Protein AF-A0A2N1V8F3-F1 (afdb_monomer_lite)

Foldseek 3Di:
DQVQLVVQLVVFAPPAADDQQHDPNQLLQVQLPHGGNDARFVSSSQSSLVVSCVVVVHDPVPSQFDRDSQLLNRVVVLVVVVQFDDDDDDFQKKWWWDAPPDSHIGIWGFHADDPQQWTKTWTAQDDDPPHTGTHIDIDRQCDAPVRIHGPGMGDDDDPPPD

Radius of gyration: 14.83 Å; chains: 1; bounding box: 38×39×41 Å

pLDDT: mean 92.58, std 10.82, range [34.31, 98.75]

Structure (mmCIF, N/CA/C/O backbone):
data_AF-A0A2N1V8F3-F1
#
_entry.id   AF-A0A2N1V8F3-F1
#
loop_
_atom_site.group_PDB
_atom_site.id
_atom_site.type_symbol
_atom_site.label_atom_id
_atom_site.label_alt_id
_atom_site.label_comp_id
_atom_site.label_asym_id
_atom_site.label_entity_id
_atom_site.label_seq_id
_atom_site.pdbx_PDB_ins_code
_atom_site.Cartn_x
_atom_site.Cartn_y
_atom_site.Cartn_z
_atom_site.occupancy
_atom_site.B_iso_or_equiv
_atom_site.auth_seq_id
_atom_site.auth_comp_id
_atom_site.auth_asym_id
_atom_site.auth_atom_id
_atom_site.pdbx_PDB_model_num
ATOM 1 N N . MET A 1 1 ? -3.716 -11.614 10.095 1.00 93.62 1 MET A N 1
ATOM 2 C CA . MET A 1 1 ? -3.649 -10.943 8.767 1.00 93.62 1 MET A CA 1
ATOM 3 C C . MET A 1 1 ? -2.839 -9.639 8.770 1.00 93.62 1 MET A C 1
ATOM 5 O O . MET A 1 1 ? -1.895 -9.515 7.991 1.00 93.62 1 MET A O 1
ATOM 9 N N . LEU A 1 2 ? -3.192 -8.643 9.595 1.00 95.69 2 LEU A N 1
ATOM 10 C CA . LEU A 1 2 ? -2.568 -7.309 9.539 1.00 95.69 2 LEU A CA 1
ATOM 11 C C . LEU A 1 2 ? -1.071 -7.345 9.868 1.00 95.69 2 LEU A C 1
ATOM 13 O O . LEU A 1 2 ? -0.272 -6.926 9.038 1.00 95.69 2 LEU A O 1
ATOM 17 N N . ILE A 1 3 ? -0.681 -7.904 11.011 1.00 96.50 3 ILE A N 1
ATOM 18 C CA . ILE A 1 3 ? 0.729 -7.973 11.430 1.00 96.50 3 ILE A CA 1
ATOM 19 C C . ILE A 1 3 ? 1.591 -8.659 10.361 1.00 96.50 3 ILE A C 1
ATOM 21 O O . ILE A 1 3 ? 2.601 -8.117 9.917 1.00 96.50 3 ILE A O 1
ATOM 25 N N . GLU A 1 4 ? 1.149 -9.820 9.878 1.00 98.12 4 GLU A N 1
ATOM 26 C CA . GLU A 1 4 ? 1.906 -10.590 8.892 1.00 98.12 4 GLU A CA 1
ATOM 27 C C . GLU A 1 4 ? 2.020 -9.871 7.537 1.00 98.12 4 GLU A C 1
ATOM 29 O O . GLU A 1 4 ? 3.095 -9.850 6.944 1.00 98.12 4 GLU A O 1
ATOM 34 N N . SER A 1 5 ? 0.960 -9.210 7.061 1.00 98.31 5 SER A N 1
ATOM 35 C CA . SER A 1 5 ? 1.032 -8.424 5.816 1.00 98.31 5 SER A CA 1
ATOM 36 C C . SER A 1 5 ? 1.925 -7.191 5.945 1.00 98.31 5 SER A C 1
ATOM 38 O O . SER A 1 5 ? 2.530 -6.776 4.957 1.00 98.31 5 SER A O 1
ATOM 40 N N . GLU A 1 6 ? 2.056 -6.615 7.145 1.00 98.38 6 GLU A N 1
ATOM 41 C CA . GLU A 1 6 ? 3.033 -5.554 7.398 1.00 98.38 6 GLU A CA 1
ATOM 42 C C . GLU A 1 6 ? 4.450 -6.108 7.351 1.00 98.38 6 GLU A C 1
ATOM 44 O O . GLU A 1 6 ? 5.292 -5.547 6.661 1.00 98.38 6 GLU A O 1
ATOM 49 N N . ARG A 1 7 ? 4.700 -7.240 8.020 1.00 98.50 7 ARG A N 1
ATOM 50 C CA . ARG A 1 7 ? 5.998 -7.925 8.006 1.00 98.50 7 ARG A CA 1
ATOM 51 C C . ARG A 1 7 ? 6.438 -8.246 6.578 1.00 98.50 7 ARG A C 1
ATOM 53 O O . ARG A 1 7 ? 7.583 -7.993 6.211 1.00 98.50 7 ARG A O 1
ATOM 60 N N . VAL A 1 8 ? 5.516 -8.749 5.755 1.00 98.50 8 VAL A N 1
ATOM 61 C CA . VAL A 1 8 ? 5.758 -8.971 4.326 1.00 98.50 8 VAL A CA 1
ATOM 62 C C . VAL A 1 8 ? 6.081 -7.656 3.617 1.00 98.50 8 VAL A C 1
ATOM 64 O O . VAL A 1 8 ? 7.084 -7.598 2.914 1.00 98.50 8 VAL A O 1
ATOM 67 N N . ALA A 1 9 ? 5.293 -6.594 3.798 1.00 98.50 9 ALA A N 1
ATOM 68 C CA . ALA A 1 9 ? 5.558 -5.310 3.146 1.00 98.50 9 ALA A CA 1
ATOM 69 C C . ALA A 1 9 ? 6.915 -4.704 3.556 1.00 98.50 9 ALA A C 1
ATOM 71 O O . ALA A 1 9 ? 7.651 -4.217 2.703 1.00 98.50 9 ALA A O 1
ATOM 72 N N . LEU A 1 10 ? 7.283 -4.784 4.838 1.00 98.69 10 LEU A N 1
ATOM 73 C CA . LEU A 1 10 ? 8.570 -4.311 5.355 1.00 98.69 10 LEU A CA 1
ATOM 74 C C . LEU A 1 10 ? 9.752 -5.093 4.772 1.00 98.69 10 LEU A C 1
ATOM 76 O O . LEU A 1 10 ? 10.786 -4.496 4.490 1.00 98.69 10 LEU A O 1
ATOM 80 N N . SER A 1 11 ? 9.594 -6.395 4.507 1.00 98.50 11 SER A N 1
ATOM 81 C CA . SER A 1 11 ? 10.637 -7.196 3.842 1.00 98.50 11 SER A CA 1
ATOM 82 C C . SER A 1 11 ? 10.943 -6.750 2.408 1.00 98.50 11 SER A C 1
ATOM 84 O O . SER A 1 11 ? 11.914 -7.212 1.823 1.00 98.50 11 SER A O 1
ATOM 86 N N . GLN A 1 12 ? 10.104 -5.888 1.824 1.00 98.50 12 GLN A N 1
ATOM 87 C CA . GLN A 1 12 ? 10.301 -5.354 0.478 1.00 98.50 12 GLN A CA 1
ATOM 88 C C . GLN A 1 12 ? 11.043 -4.019 0.468 1.00 98.50 12 GLN A C 1
ATOM 90 O O . GLN A 1 12 ? 11.321 -3.501 -0.610 1.00 98.50 12 GLN A O 1
ATOM 95 N N . ILE A 1 13 ? 11.359 -3.439 1.631 1.00 98.25 13 ILE A N 1
ATOM 96 C CA . ILE A 1 13 ? 12.146 -2.204 1.696 1.00 98.25 13 ILE A CA 1
ATOM 97 C C . ILE A 1 13 ? 13.455 -2.402 0.930 1.00 98.25 13 ILE A C 1
ATOM 99 O O . ILE A 1 13 ? 14.185 -3.358 1.164 1.00 98.25 13 ILE A O 1
ATOM 103 N N . GLY A 1 14 ? 13.747 -1.469 0.026 1.00 95.94 14 GLY A N 1
ATOM 104 C CA . GLY A 1 14 ? 14.950 -1.509 -0.799 1.00 95.94 14 GLY A CA 1
ATOM 105 C C . GLY A 1 14 ? 14.743 -2.117 -2.184 1.00 95.94 14 GLY A C 1
ATOM 106 O O . GLY A 1 14 ? 15.553 -1.812 -3.055 1.00 95.94 14 GLY A O 1
ATOM 107 N N . VAL A 1 15 ? 13.652 -2.860 -2.428 1.00 97.56 15 VAL A N 1
ATOM 108 C CA . VAL A 1 15 ? 13.283 -3.320 -3.779 1.00 97.56 15 VAL A CA 1
ATOM 109 C C . VAL A 1 15 ? 13.106 -2.111 -4.696 1.00 97.56 15 VAL A C 1
ATOM 111 O O . VAL A 1 15 ? 12.398 -1.157 -4.350 1.00 97.56 15 VAL A O 1
ATOM 114 N N . ARG A 1 16 ? 13.742 -2.171 -5.868 1.00 96.00 16 ARG A N 1
ATOM 115 C CA . ARG A 1 16 ? 13.732 -1.124 -6.895 1.00 96.00 16 ARG A CA 1
ATOM 116 C C . ARG A 1 16 ? 13.034 -1.602 -8.150 1.00 96.00 16 ARG A C 1
ATOM 118 O O . ARG A 1 16 ? 13.066 -2.789 -8.475 1.00 96.00 16 ARG A O 1
ATOM 125 N N . GLU A 1 17 ? 12.426 -0.664 -8.860 1.00 95.31 17 GLU A N 1
ATOM 126 C CA . GLU A 1 17 ? 12.105 -0.902 -10.259 1.00 95.31 17 GLU A CA 1
ATOM 127 C C . GLU A 1 17 ? 13.333 -0.695 -11.141 1.00 95.31 17 GLU A C 1
ATOM 129 O O . GLU A 1 17 ? 14.260 0.039 -10.802 1.00 95.31 17 GLU A O 1
ATOM 134 N N . VAL A 1 18 ? 13.314 -1.348 -12.295 1.00 93.94 18 VAL A N 1
ATOM 135 C CA . VAL A 1 18 ? 14.274 -1.134 -13.372 1.00 93.94 18 VAL A CA 1
ATOM 136 C C . VAL A 1 18 ? 13.544 -0.429 -14.507 1.00 93.94 18 VAL A C 1
ATOM 138 O O . VAL A 1 18 ? 12.533 -0.923 -15.005 1.00 93.94 18 VAL A O 1
ATOM 141 N N . GLY A 1 19 ? 14.038 0.735 -14.924 1.00 90.38 19 GLY A N 1
ATOM 142 C CA . GLY A 1 19 ? 13.354 1.559 -15.920 1.00 90.38 19 GLY A CA 1
ATOM 143 C C . GLY A 1 19 ? 12.032 2.109 -15.384 1.00 90.38 19 GLY A C 1
ATOM 144 O O . GLY A 1 19 ? 12.015 2.722 -14.327 1.00 90.38 19 GLY A O 1
ATOM 145 N N . ASN A 1 20 ? 10.940 1.911 -16.125 1.00 91.69 20 ASN A N 1
ATOM 146 C CA . ASN A 1 20 ? 9.612 2.415 -15.771 1.00 91.69 20 ASN A CA 1
ATOM 147 C C . ASN A 1 20 ? 8.715 1.262 -15.297 1.00 91.69 20 ASN A C 1
ATOM 149 O O . ASN A 1 20 ? 8.139 0.552 -16.126 1.00 91.69 20 ASN A O 1
ATOM 153 N N . ASN A 1 21 ? 8.605 1.070 -13.979 1.00 94.38 21 ASN A N 1
ATOM 154 C CA . ASN A 1 21 ? 7.782 0.031 -13.348 1.00 94.38 21 ASN A CA 1
ATOM 155 C C . ASN A 1 21 ? 8.067 -1.409 -13.851 1.00 94.38 21 ASN A C 1
ATOM 157 O O . ASN A 1 21 ? 7.132 -2.170 -14.129 1.00 94.38 21 ASN A O 1
ATOM 161 N N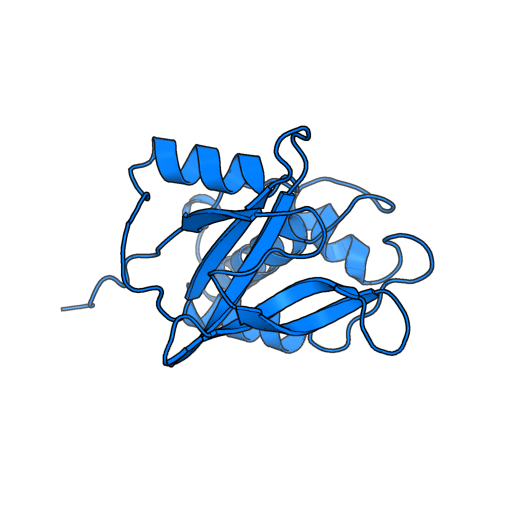 . ARG A 1 22 ? 9.345 -1.801 -13.991 1.00 94.88 22 ARG A N 1
ATOM 162 C CA . ARG A 1 22 ? 9.762 -3.162 -14.407 1.00 94.88 22 ARG A CA 1
ATOM 163 C C . ARG A 1 22 ? 10.731 -3.818 -13.425 1.00 94.88 22 ARG A C 1
ATOM 165 O O . ARG A 1 22 ? 11.158 -3.211 -12.446 1.00 94.88 22 ARG A O 1
ATOM 172 N N . GLY A 1 23 ? 11.094 -5.069 -13.699 1.00 94.88 23 GLY A N 1
ATOM 173 C CA . GLY A 1 23 ? 11.986 -5.863 -12.857 1.00 94.88 23 GLY A CA 1
ATOM 174 C C . GLY A 1 23 ? 11.229 -6.546 -11.722 1.00 94.88 23 GLY A C 1
ATOM 175 O O . GLY A 1 23 ? 10.121 -7.046 -11.912 1.00 94.88 23 GLY A O 1
ATOM 176 N N . GLU A 1 24 ? 11.804 -6.567 -10.521 1.00 96.06 24 GLU A N 1
ATOM 177 C CA . GLU A 1 24 ? 11.229 -7.312 -9.396 1.00 96.06 24 GLU A CA 1
ATOM 178 C C . GLU A 1 24 ? 9.816 -6.831 -9.015 1.00 96.06 24 GLU A C 1
ATOM 180 O O . GLU A 1 24 ? 8.975 -7.624 -8.583 1.00 96.06 24 GLU A O 1
ATOM 185 N N . VAL A 1 25 ? 9.512 -5.549 -9.239 1.00 97.06 25 VAL A N 1
ATOM 186 C CA . VAL A 1 25 ? 8.209 -4.945 -8.917 1.00 97.06 25 VAL A CA 1
ATOM 187 C C . VAL A 1 25 ? 7.042 -5.545 -9.713 1.00 97.06 25 VAL A C 1
ATOM 189 O O . VAL A 1 25 ? 5.893 -5.457 -9.275 1.00 97.06 25 VAL A O 1
ATOM 192 N N . VAL A 1 26 ? 7.310 -6.237 -10.829 1.00 97.81 26 VAL A N 1
ATOM 193 C CA . VAL A 1 26 ? 6.285 -6.903 -11.656 1.00 97.81 26 VAL A CA 1
ATOM 194 C C . VAL A 1 26 ? 5.520 -7.966 -10.863 1.00 97.81 26 VAL A C 1
ATOM 196 O O . VAL A 1 26 ? 4.331 -8.180 -11.099 1.00 97.81 26 VAL A O 1
ATOM 199 N N . LYS A 1 27 ? 6.131 -8.570 -9.833 1.00 98.25 27 LYS A N 1
ATOM 200 C CA . LYS A 1 27 ? 5.445 -9.529 -8.947 1.00 98.25 27 LYS A CA 1
ATOM 201 C C . LYS A 1 27 ? 4.254 -8.914 -8.202 1.00 98.25 27 LYS A C 1
ATOM 203 O O . LYS A 1 27 ? 3.298 -9.621 -7.874 1.00 98.25 27 LYS A O 1
ATOM 208 N N . TYR A 1 28 ? 4.294 -7.607 -7.936 1.00 98.56 28 TYR A N 1
ATOM 209 C CA . TYR A 1 28 ? 3.185 -6.888 -7.316 1.00 98.56 28 TYR A CA 1
ATOM 210 C C . TYR A 1 28 ? 2.019 -6.773 -8.295 1.00 98.56 28 TYR A C 1
ATOM 212 O O . TYR A 1 28 ? 0.889 -7.113 -7.948 1.00 98.56 28 TYR A O 1
ATOM 220 N N . LEU A 1 29 ? 2.303 -6.381 -9.537 1.00 98.44 29 LEU A N 1
ATOM 221 C CA . LEU A 1 29 ? 1.324 -6.249 -10.620 1.00 98.44 29 LEU A CA 1
ATOM 222 C C . LEU A 1 29 ? 0.678 -7.597 -10.964 1.00 98.44 29 LEU A C 1
ATOM 224 O O . LEU A 1 29 ? -0.551 -7.698 -11.032 1.00 98.44 29 LEU A O 1
ATOM 228 N N . ALA A 1 30 ? 1.473 -8.665 -11.023 1.00 98.25 30 ALA A N 1
ATOM 229 C CA . ALA A 1 30 ? 0.980 -10.020 -11.255 1.00 98.25 30 ALA A CA 1
ATOM 230 C C . ALA A 1 30 ? -0.051 -10.460 -10.196 1.00 98.25 30 ALA A C 1
ATOM 232 O O . ALA A 1 30 ? -1.025 -11.148 -10.510 1.00 98.25 30 ALA A O 1
ATOM 233 N N . SER A 1 31 ? 0.085 -10.004 -8.941 1.00 98.12 31 SER A N 1
ATOM 234 C CA . SER A 1 31 ? -0.865 -10.343 -7.868 1.00 98.12 31 SER A CA 1
ATOM 235 C C . SER A 1 31 ? -2.290 -9.855 -8.137 1.00 98.12 31 SER A C 1
ATOM 237 O O . SER A 1 31 ? -3.255 -10.483 -7.690 1.00 98.12 31 SER A O 1
ATOM 239 N N . VAL A 1 32 ? -2.432 -8.795 -8.934 1.00 98.19 32 VAL A N 1
ATOM 240 C CA . VAL A 1 32 ? -3.710 -8.210 -9.355 1.00 98.19 32 VAL A CA 1
ATOM 241 C C . VAL A 1 32 ? -4.031 -8.477 -10.831 1.00 98.19 32 VAL A C 1
ATOM 243 O O . VAL A 1 32 ? -5.064 -8.023 -11.306 1.00 98.19 32 VAL A O 1
ATOM 246 N N . GLY A 1 33 ? -3.218 -9.287 -11.521 1.00 98.00 33 GLY A N 1
ATOM 247 C CA . GLY A 1 33 ? -3.454 -9.721 -12.902 1.00 98.00 33 GLY A CA 1
ATOM 248 C C . GLY A 1 33 ? -2.947 -8.754 -13.972 1.00 98.00 33 GLY A C 1
ATOM 249 O O . GLY A 1 33 ? -3.478 -8.766 -15.075 1.00 98.00 33 GLY A O 1
ATOM 250 N N . LEU A 1 34 ? -1.962 -7.912 -13.649 1.00 97.81 34 LEU A N 1
ATOM 251 C CA . LEU A 1 34 ? -1.340 -6.974 -14.586 1.00 97.81 34 LEU A CA 1
ATOM 252 C C . LEU A 1 34 ? 0.111 -7.365 -14.901 1.00 97.81 34 LEU A C 1
ATOM 254 O O . LEU A 1 34 ? 0.764 -8.040 -14.104 1.00 97.81 34 LEU A O 1
ATOM 258 N N . GLY A 1 35 ? 0.598 -6.910 -16.057 1.00 96.25 35 GLY A N 1
ATOM 259 C CA . GLY A 1 35 ? 2.004 -6.988 -16.462 1.00 96.25 35 GLY A CA 1
ATOM 260 C C . GLY A 1 35 ? 2.812 -5.760 -16.038 1.00 96.25 35 GLY A C 1
ATOM 261 O O . GLY A 1 35 ? 2.338 -4.933 -15.263 1.00 96.25 35 GLY A O 1
ATOM 262 N N . GLU A 1 36 ? 4.038 -5.650 -16.544 1.00 96.31 36 GLU A N 1
ATOM 263 C CA . GLU A 1 36 ? 4.955 -4.536 -16.274 1.00 96.31 36 GLU A CA 1
ATOM 264 C C . GLU A 1 36 ? 4.494 -3.182 -16.845 1.00 96.31 36 GLU A C 1
ATOM 266 O O . GLU A 1 36 ? 3.571 -3.108 -17.653 1.00 96.31 36 GLU A O 1
ATOM 271 N N . GLY A 1 37 ? 5.149 -2.092 -16.433 1.00 94.62 37 GLY A N 1
ATOM 272 C CA . GLY A 1 37 ? 4.891 -0.743 -16.957 1.00 94.62 37 GLY A CA 1
ATOM 273 C C . GLY A 1 37 ? 3.718 -0.012 -16.297 1.00 94.62 37 GLY A C 1
ATOM 274 O O . GLY A 1 37 ? 3.540 1.187 -16.512 1.00 94.62 37 GLY A O 1
ATOM 275 N N . HIS A 1 38 ? 2.943 -0.699 -15.456 1.00 96.00 38 HIS A N 1
ATOM 276 C CA . HIS A 1 38 ? 1.871 -0.095 -14.670 1.00 96.00 38 HIS A CA 1
ATOM 277 C C . HIS A 1 38 ? 2.356 0.358 -13.283 1.00 96.00 38 HIS A C 1
ATOM 279 O O . HIS A 1 38 ? 3.154 -0.342 -12.657 1.00 96.00 38 HIS A O 1
ATOM 285 N N . PRO A 1 39 ? 1.809 1.461 -12.737 1.00 95.81 39 PRO A N 1
ATOM 286 C CA . PRO A 1 39 ? 2.037 1.830 -11.347 1.00 95.81 39 PRO A CA 1
ATOM 287 C C . PRO A 1 39 ? 1.599 0.721 -10.388 1.00 95.81 39 PRO A C 1
ATOM 289 O O . PRO A 1 39 ? 0.525 0.133 -10.541 1.00 95.81 39 PRO A O 1
ATOM 292 N N . TYR A 1 40 ? 2.407 0.452 -9.366 1.00 98.00 40 TYR A N 1
ATOM 293 C CA . TYR A 1 40 ? 2.234 -0.713 -8.490 1.00 98.00 40 TYR A CA 1
ATOM 294 C C . TYR A 1 40 ? 1.999 -0.364 -7.019 1.00 98.00 40 TYR A C 1
ATOM 296 O O . TYR A 1 40 ? 2.051 -1.259 -6.179 1.00 98.00 40 TYR A O 1
ATOM 304 N N . CYS A 1 41 ? 1.687 0.892 -6.673 1.00 98.00 41 CYS A N 1
ATOM 305 C CA . CYS A 1 41 ? 1.444 1.285 -5.279 1.00 98.00 41 CYS A CA 1
ATOM 306 C C . CYS A 1 41 ? 0.353 0.424 -4.607 1.00 98.00 41 CYS A C 1
ATOM 308 O O . CYS A 1 41 ? 0.601 -0.253 -3.609 1.00 98.00 41 CYS A O 1
ATOM 310 N N . ALA A 1 42 ? -0.838 0.356 -5.206 1.00 98.31 42 ALA A N 1
ATOM 311 C CA . ALA A 1 42 ? -1.955 -0.443 -4.699 1.00 98.31 42 ALA A CA 1
ATOM 312 C C . ALA A 1 42 ? -1.750 -1.951 -4.890 1.00 98.31 42 ALA A C 1
ATOM 314 O O . ALA A 1 42 ? -2.106 -2.740 -4.013 1.00 98.31 42 ALA A O 1
ATOM 315 N N . ALA A 1 43 ? -1.126 -2.344 -6.002 1.00 98.50 43 ALA A N 1
ATOM 316 C CA . ALA A 1 43 ? -0.803 -3.737 -6.276 1.00 98.50 43 ALA A CA 1
ATOM 317 C C . ALA A 1 43 ? 0.183 -4.305 -5.238 1.00 98.50 43 ALA A C 1
ATOM 319 O O . ALA A 1 43 ? 0.016 -5.433 -4.786 1.00 98.50 43 ALA A O 1
ATOM 320 N N . GLY A 1 44 ? 1.162 -3.510 -4.795 1.00 98.62 44 GLY A N 1
ATOM 321 C CA . GLY A 1 44 ? 2.122 -3.872 -3.751 1.00 98.62 44 GLY A CA 1
ATOM 322 C C . GLY A 1 44 ? 1.468 -4.054 -2.384 1.00 98.62 44 GLY A C 1
ATOM 323 O O . GLY A 1 44 ? 1.734 -5.042 -1.696 1.00 98.62 44 GLY A O 1
ATOM 324 N N . VAL A 1 45 ? 0.530 -3.171 -2.023 1.00 98.69 45 VAL A N 1
ATOM 325 C CA . VAL A 1 45 ? -0.273 -3.329 -0.799 1.00 98.69 45 VAL A CA 1
ATOM 326 C C . VAL A 1 45 ? -1.094 -4.624 -0.854 1.00 98.69 45 VAL A C 1
ATOM 328 O O . VAL A 1 45 ? -1.035 -5.419 0.084 1.00 9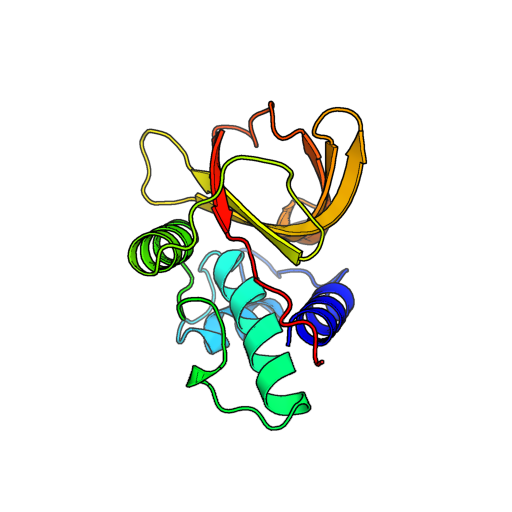8.69 45 VAL A O 1
ATOM 331 N N . TYR A 1 46 ? -1.806 -4.885 -1.958 1.00 98.75 46 TYR A N 1
ATOM 332 C CA . TYR A 1 46 ? -2.559 -6.133 -2.138 1.00 98.75 46 TYR A CA 1
ATOM 333 C C . TYR A 1 46 ? -1.656 -7.372 -2.108 1.00 98.75 46 TYR A C 1
ATOM 335 O O . TYR A 1 46 ? -1.987 -8.355 -1.446 1.00 98.75 46 TYR A O 1
ATOM 343 N N . TRP A 1 47 ? -0.495 -7.324 -2.764 1.00 98.75 47 TRP A N 1
ATOM 344 C CA . TRP A 1 47 ? 0.490 -8.403 -2.743 1.00 98.75 47 TRP A CA 1
ATOM 345 C C . TRP A 1 47 ? 0.928 -8.742 -1.312 1.00 98.75 47 TRP A C 1
ATOM 347 O O . TRP A 1 47 ? 0.973 -9.921 -0.960 1.00 98.75 47 TRP A O 1
ATOM 357 N N . GLY A 1 48 ? 1.159 -7.732 -0.464 1.00 98.62 48 GLY A N 1
ATOM 358 C CA . GLY A 1 48 ? 1.488 -7.929 0.951 1.00 98.62 48 GLY A CA 1
ATOM 359 C C . GLY A 1 48 ? 0.400 -8.690 1.716 1.00 98.62 48 GLY A C 1
ATOM 360 O O . GLY A 1 48 ? 0.701 -9.643 2.438 1.00 98.62 48 GLY A O 1
ATOM 361 N N . PHE A 1 49 ? -0.872 -8.333 1.510 1.00 98.62 49 PHE A N 1
ATOM 362 C CA . PHE A 1 49 ? -2.006 -9.076 2.075 1.00 98.62 49 PHE A CA 1
ATOM 363 C C . PHE A 1 49 ? -2.126 -10.495 1.515 1.00 98.62 49 PHE A C 1
ATOM 365 O O . PHE A 1 49 ? -2.350 -11.434 2.271 1.00 98.62 49 PHE A O 1
ATOM 372 N N . SER A 1 50 ? -1.934 -10.667 0.210 1.00 98.56 50 SER A N 1
ATOM 373 C CA . SER A 1 50 ? -2.008 -11.969 -0.453 1.00 98.56 50 SER A CA 1
ATOM 374 C C . SER A 1 50 ? -0.950 -12.944 0.071 1.00 98.56 50 SER A C 1
ATOM 376 O O . SER A 1 50 ? -1.259 -14.086 0.403 1.00 98.56 50 SER A O 1
ATOM 378 N N . LYS A 1 51 ? 0.295 -12.489 0.246 1.00 98.62 51 LYS A N 1
ATOM 379 C CA . LYS A 1 51 ? 1.367 -13.302 0.841 1.00 98.62 51 LYS A CA 1
ATOM 380 C C . LYS A 1 51 ? 1.115 -13.630 2.310 1.00 98.62 51 LYS A C 1
ATOM 382 O O . LYS A 1 51 ? 1.417 -14.743 2.732 1.00 98.62 51 LYS A O 1
ATOM 387 N N . ALA A 1 52 ? 0.533 -12.703 3.069 1.00 98.31 52 ALA A N 1
ATOM 388 C CA . ALA A 1 52 ? 0.120 -12.979 4.439 1.00 98.31 52 ALA A CA 1
ATOM 389 C C . ALA A 1 52 ? -1.001 -14.020 4.510 1.00 98.31 52 ALA A C 1
ATOM 391 O O . ALA A 1 52 ? -0.931 -14.907 5.353 1.00 98.31 52 ALA A O 1
ATOM 392 N N . ALA A 1 53 ? -1.991 -13.953 3.613 1.00 98.12 53 ALA A N 1
ATOM 393 C CA . ALA A 1 53 ? -3.055 -14.950 3.526 1.00 98.12 53 ALA A CA 1
ATOM 394 C C . ALA A 1 53 ? -2.482 -16.351 3.272 1.00 98.12 53 ALA A C 1
ATOM 396 O O . ALA A 1 53 ? -2.783 -17.270 4.024 1.00 98.12 53 ALA A O 1
ATOM 397 N N . VAL A 1 54 ? -1.569 -16.486 2.300 1.00 98.12 54 VAL A N 1
ATOM 398 C CA . VAL A 1 54 ? -0.879 -17.758 2.018 1.00 98.12 54 VAL A CA 1
ATOM 399 C C . VAL A 1 54 ? -0.136 -18.278 3.249 1.00 98.12 54 VAL A C 1
ATOM 401 O O . VAL A 1 54 ? -0.291 -19.440 3.607 1.00 98.12 54 VAL A O 1
ATOM 404 N N . LYS A 1 55 ? 0.646 -17.431 3.929 1.00 97.94 55 LYS A N 1
ATOM 405 C CA . LYS A 1 55 ? 1.428 -17.861 5.099 1.00 97.94 55 LYS A CA 1
ATOM 406 C C . LYS A 1 55 ? 0.550 -18.272 6.287 1.00 97.94 55 LYS A C 1
ATOM 408 O O . LYS A 1 55 ? 0.931 -19.152 7.047 1.00 97.94 55 LYS A O 1
ATOM 413 N N . LEU A 1 56 ? -0.602 -17.627 6.454 1.00 97.50 56 LEU A N 1
ATOM 414 C CA . LEU A 1 56 ? -1.560 -17.918 7.523 1.00 97.50 56 LEU A CA 1
ATOM 415 C C . LEU A 1 56 ? -2.568 -19.015 7.141 1.00 97.50 56 LEU A C 1
ATOM 417 O O . LEU A 1 56 ? -3.499 -19.254 7.902 1.00 97.50 56 LEU A O 1
ATOM 421 N N . ASN A 1 57 ? -2.407 -19.653 5.976 1.00 97.56 57 ASN A N 1
ATOM 422 C CA . ASN A 1 57 ? -3.343 -20.636 5.427 1.00 97.56 57 ASN A CA 1
ATOM 423 C C . ASN A 1 57 ? -4.798 -20.121 5.339 1.00 97.56 57 ASN A C 1
ATOM 425 O O . ASN A 1 57 ? -5.756 -20.850 5.583 1.00 97.56 57 ASN A O 1
ATOM 429 N N . LEU A 1 58 ? -4.960 -18.837 5.006 1.00 97.19 58 LEU A N 1
ATOM 430 C CA . LEU A 1 58 ? -6.251 -18.178 4.822 1.00 97.19 58 LEU A CA 1
ATOM 431 C C . LEU A 1 58 ? -6.632 -18.146 3.340 1.00 97.19 58 LEU A C 1
ATOM 433 O O . LEU A 1 58 ? -5.781 -18.025 2.453 1.00 97.19 58 LEU A O 1
ATOM 437 N N . SER A 1 59 ? -7.932 -18.190 3.064 1.00 96.38 59 SER A N 1
ATOM 438 C CA . SER A 1 59 ? -8.442 -18.056 1.702 1.00 96.38 59 SER A CA 1
ATOM 439 C C . SER A 1 59 ? -8.269 -16.621 1.177 1.00 96.38 59 SER A C 1
ATOM 441 O O . SER A 1 59 ? -8.113 -15.653 1.924 1.00 96.38 59 SER A O 1
ATOM 443 N N . LYS A 1 60 ? -8.341 -16.448 -0.150 1.00 93.19 60 LYS A N 1
ATOM 444 C CA . LYS A 1 60 ? -8.282 -15.112 -0.772 1.00 93.19 60 LYS A CA 1
ATOM 445 C C . LYS A 1 60 ? -9.464 -14.213 -0.387 1.00 93.19 60 LYS A C 1
ATOM 447 O O . LYS A 1 60 ? -9.323 -12.997 -0.499 1.00 93.19 60 LYS A O 1
ATOM 452 N N . SER A 1 61 ? -10.598 -14.778 0.040 1.00 94.31 61 SER A N 1
ATOM 453 C CA . SER A 1 61 ? -11.756 -13.997 0.499 1.00 94.31 61 SER A CA 1
ATOM 454 C C . SER A 1 61 ? -11.494 -13.282 1.825 1.00 94.31 61 SER A C 1
ATOM 456 O O . SER A 1 61 ? -12.122 -12.262 2.085 1.00 94.31 61 SER A O 1
ATOM 458 N N . GLU A 1 62 ? -10.514 -13.744 2.609 1.00 95.19 62 GLU A N 1
ATOM 459 C CA . GLU A 1 62 ? -10.093 -13.109 3.866 1.00 95.19 62 GLU A CA 1
ATOM 460 C C . GLU A 1 62 ? -9.217 -11.861 3.650 1.00 95.19 62 GLU A C 1
ATOM 462 O O . GLU A 1 62 ? -8.891 -11.142 4.5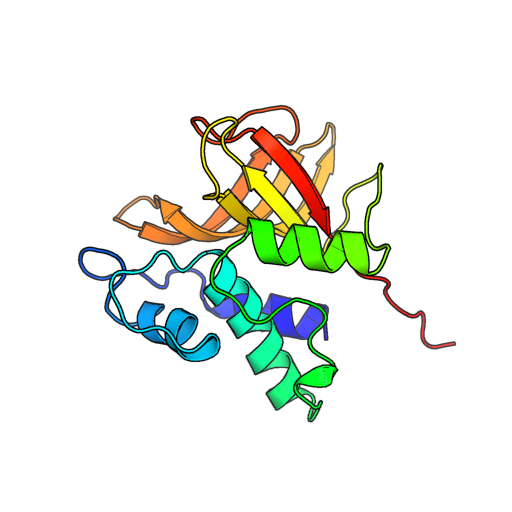99 1.00 95.19 62 GLU A O 1
ATOM 467 N N . ILE A 1 63 ? -8.789 -11.578 2.412 1.00 96.69 63 ILE A N 1
ATOM 468 C CA . ILE A 1 63 ? -8.011 -10.372 2.112 1.00 96.69 63 ILE A CA 1
ATOM 469 C C . ILE A 1 63 ? -8.934 -9.152 2.250 1.00 96.69 63 ILE A C 1
ATOM 471 O O . ILE A 1 63 ? -9.893 -9.010 1.492 1.00 96.69 63 ILE A O 1
ATOM 475 N N . PRO A 1 64 ? -8.642 -8.207 3.164 1.00 95.31 64 PRO A N 1
ATOM 476 C CA . PRO A 1 64 ? -9.620 -7.202 3.574 1.00 95.31 64 PRO A CA 1
ATOM 477 C C . PRO A 1 64 ? -9.750 -6.028 2.594 1.00 95.31 64 PRO A C 1
ATOM 479 O O . PRO A 1 64 ? -10.453 -5.058 2.896 1.00 95.31 64 PRO A O 1
ATOM 482 N N . ILE A 1 65 ? -9.090 -6.087 1.437 1.00 96.69 65 ILE A N 1
ATOM 483 C CA . ILE A 1 65 ? -9.073 -5.038 0.417 1.00 96.69 65 ILE A CA 1
ATOM 484 C C . ILE A 1 65 ? -9.316 -5.615 -0.976 1.00 96.69 65 ILE A C 1
ATOM 486 O O . ILE A 1 65 ? -8.931 -6.742 -1.284 1.00 96.69 65 ILE A O 1
ATOM 490 N N . ARG A 1 66 ? -9.915 -4.803 -1.847 1.00 96.88 66 ARG A N 1
ATOM 491 C CA . ARG A 1 66 ? -10.164 -5.168 -3.240 1.00 96.88 66 ARG A CA 1
ATOM 492 C C . ARG A 1 66 ? -8.871 -5.523 -3.983 1.00 96.88 66 ARG A C 1
ATOM 494 O O . ARG A 1 66 ? -7.880 -4.798 -3.905 1.00 96.88 66 ARG A O 1
ATOM 501 N N . ARG A 1 67 ? -8.919 -6.585 -4.793 1.00 98.31 67 ARG A N 1
ATOM 502 C CA . ARG A 1 67 ? -7.855 -6.964 -5.737 1.00 98.31 67 ARG A CA 1
ATOM 503 C C . ARG A 1 67 ? -7.824 -6.010 -6.935 1.00 98.31 67 ARG A C 1
ATOM 505 O O . ARG A 1 67 ? -8.638 -6.143 -7.843 1.00 98.31 67 ARG A O 1
ATOM 512 N N . THR A 1 68 ? -6.925 -5.025 -6.927 1.00 97.75 68 THR A N 1
ATOM 513 C CA . THR A 1 68 ? -6.764 -4.035 -8.011 1.00 97.75 68 THR A CA 1
ATOM 514 C C . THR A 1 68 ? -5.455 -3.243 -7.869 1.00 97.75 68 THR A C 1
ATOM 516 O O . THR A 1 68 ? -4.930 -3.112 -6.766 1.00 97.75 68 THR A O 1
ATOM 519 N N . ALA A 1 69 ? -4.953 -2.669 -8.968 1.00 97.00 6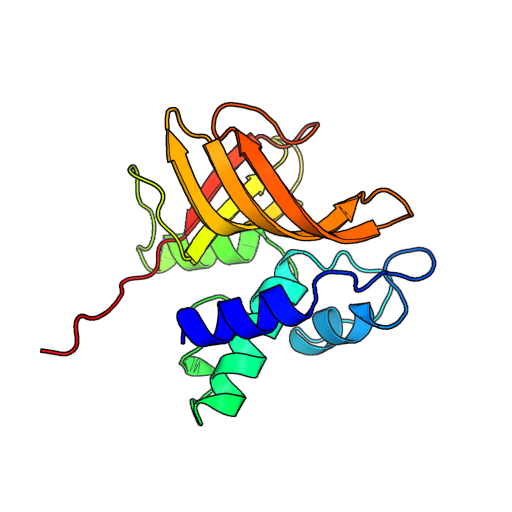9 ALA A N 1
ATOM 520 C CA . ALA A 1 69 ? -3.860 -1.688 -8.957 1.00 97.00 69 ALA A CA 1
ATOM 521 C C . ALA A 1 69 ? -4.342 -0.231 -8.777 1.00 97.00 69 ALA A C 1
ATOM 523 O O . ALA A 1 69 ? -3.537 0.697 -8.785 1.00 97.00 69 ALA A O 1
ATOM 524 N N . VAL A 1 70 ? -5.647 0.001 -8.598 1.00 96.62 70 VAL A N 1
ATOM 525 C CA . VAL A 1 70 ? -6.214 1.353 -8.490 1.00 96.62 70 VAL A CA 1
ATOM 526 C C . VAL A 1 70 ? -6.492 1.715 -7.030 1.00 96.62 70 VAL A C 1
ATOM 528 O O . VAL A 1 70 ? -7.490 1.285 -6.453 1.00 96.62 70 VAL A O 1
ATOM 531 N N . ALA A 1 71 ? -5.656 2.580 -6.444 1.00 96.81 71 ALA A N 1
ATOM 532 C CA . ALA A 1 71 ? -5.775 3.037 -5.051 1.00 96.81 71 ALA A CA 1
ATOM 533 C C . ALA A 1 71 ? -7.187 3.544 -4.693 1.00 96.81 71 ALA A C 1
ATOM 535 O O . ALA A 1 71 ? -7.768 3.173 -3.673 1.00 96.81 71 ALA A O 1
ATOM 536 N N . ASN A 1 72 ? -7.787 4.345 -5.577 1.00 95.12 72 ASN A N 1
ATOM 537 C CA . ASN A 1 72 ? -9.128 4.889 -5.366 1.00 95.12 72 ASN A CA 1
ATOM 538 C C . ASN A 1 72 ? -10.239 3.833 -5.406 1.00 95.12 72 ASN A C 1
ATOM 540 O O . ASN A 1 72 ? -11.250 4.016 -4.730 1.00 95.12 72 ASN A O 1
ATOM 544 N N . ALA A 1 73 ? -10.058 2.743 -6.158 1.00 95.44 73 ALA A N 1
ATOM 545 C CA . ALA A 1 73 ? -11.014 1.643 -6.198 1.00 95.44 73 ALA A CA 1
ATOM 546 C C . ALA A 1 73 ? -10.991 0.835 -4.892 1.00 95.44 73 ALA A C 1
ATOM 548 O O . ALA A 1 73 ? -12.046 0.392 -4.447 1.00 95.44 73 ALA A O 1
ATOM 549 N N . ILE A 1 74 ? -9.823 0.708 -4.246 1.00 96.31 74 ILE A N 1
ATOM 550 C CA . ILE A 1 74 ? -9.710 0.108 -2.908 1.00 96.31 74 ILE A CA 1
ATOM 551 C C . ILE A 1 74 ? -10.471 0.953 -1.877 1.00 96.31 74 ILE A C 1
ATOM 553 O O . ILE A 1 74 ? -11.241 0.403 -1.093 1.00 96.31 74 ILE A O 1
ATOM 557 N N . LEU A 1 75 ? -10.316 2.284 -1.902 1.00 94.88 75 LEU A N 1
ATOM 558 C CA . LEU A 1 75 ? -11.068 3.160 -0.995 1.00 94.88 75 LEU A CA 1
ATOM 559 C C . LEU A 1 75 ? -12.579 3.106 -1.254 1.00 94.88 75 LEU A C 1
ATOM 561 O O . LEU A 1 75 ? -13.348 3.031 -0.304 1.00 94.88 75 LEU A O 1
ATOM 565 N N . ASN A 1 76 ? -13.013 3.138 -2.517 1.00 94.38 76 ASN A N 1
ATOM 566 C CA . ASN A 1 76 ? -14.440 3.073 -2.857 1.00 94.38 76 ASN A CA 1
ATOM 567 C C . ASN A 1 76 ? -15.084 1.780 -2.349 1.00 94.38 76 ASN A C 1
ATOM 569 O O . ASN A 1 76 ? -16.157 1.826 -1.760 1.00 94.38 76 ASN A O 1
ATOM 573 N N . ASP A 1 77 ? -14.400 0.652 -2.544 1.00 94.94 77 ASP A N 1
ATOM 574 C CA . ASP A 1 77 ? -14.821 -0.657 -2.048 1.00 94.94 77 ASP A CA 1
ATOM 575 C C . ASP A 1 77 ? -14.875 -0.719 -0.512 1.00 94.94 77 ASP A C 1
ATOM 577 O O . ASP A 1 77 ? -15.800 -1.283 0.069 1.00 94.94 77 ASP A O 1
ATOM 581 N N . ALA A 1 78 ? -13.903 -0.108 0.168 1.00 93.44 78 ALA A N 1
ATOM 582 C CA . ALA A 1 78 ? -13.922 -0.001 1.622 1.00 93.44 78 ALA A CA 1
ATOM 583 C C . ALA A 1 78 ? -15.116 0.838 2.110 1.00 93.44 78 ALA A C 1
ATOM 585 O O . ALA A 1 78 ? -15.810 0.429 3.039 1.00 93.44 78 ALA A O 1
ATOM 586 N N . ILE A 1 79 ? -15.395 1.973 1.459 1.00 91.62 79 ILE A N 1
ATOM 587 C CA . ILE A 1 79 ? -16.546 2.833 1.773 1.00 91.62 79 ILE A CA 1
ATOM 588 C C . ILE A 1 79 ? -17.864 2.083 1.556 1.00 91.62 79 ILE A C 1
ATOM 590 O O . ILE A 1 79 ? -18.727 2.142 2.426 1.00 91.62 79 ILE A O 1
ATOM 594 N N . SER A 1 80 ? -18.020 1.341 0.453 1.00 92.56 80 SER A N 1
ATOM 595 C CA . SER A 1 80 ? -19.242 0.558 0.208 1.00 92.56 80 SER A CA 1
ATOM 596 C C . SER A 1 80 ? -19.447 -0.569 1.222 1.00 92.56 80 SER A C 1
ATOM 598 O O . SER A 1 80 ? -20.572 -1.009 1.418 1.00 92.56 80 SER A O 1
ATOM 600 N N . ARG A 1 81 ? -18.377 -1.017 1.891 1.00 88.69 81 ARG A N 1
ATOM 601 C CA . ARG A 1 81 ? -18.419 -1.969 3.014 1.00 88.69 81 ARG A CA 1
ATOM 602 C C . ARG A 1 81 ? -18.529 -1.290 4.388 1.00 88.69 81 ARG A C 1
ATOM 604 O O . ARG A 1 81 ? -18.310 -1.943 5.401 1.00 88.69 81 ARG A O 1
ATOM 611 N N . GLY A 1 82 ? -18.799 0.016 4.435 1.00 83.69 82 GLY A N 1
ATOM 612 C CA . GLY A 1 82 ? -18.953 0.777 5.679 1.00 83.69 82 GLY A CA 1
ATOM 613 C C . GLY A 1 82 ? -17.646 1.143 6.395 1.00 83.69 82 GLY A C 1
ATOM 614 O O . GLY A 1 82 ? -17.691 1.692 7.488 1.00 83.69 82 GLY A O 1
ATOM 615 N N . LYS A 1 83 ? -16.467 0.910 5.801 1.00 75.88 83 LYS A N 1
ATOM 616 C CA . LYS A 1 83 ? -15.155 1.119 6.454 1.00 75.88 83 LYS A CA 1
ATOM 617 C C . LYS A 1 83 ? -14.624 2.560 6.398 1.00 75.88 83 LYS A C 1
ATOM 619 O O . LYS A 1 83 ? -13.414 2.770 6.289 1.00 75.88 83 LYS A O 1
ATOM 624 N N . ARG A 1 84 ? -15.497 3.570 6.449 1.00 66.88 84 ARG A N 1
ATOM 625 C CA . ARG A 1 84 ? -15.088 4.988 6.472 1.00 66.88 84 ARG A CA 1
ATOM 626 C C . ARG A 1 84 ? -14.967 5.467 7.914 1.00 66.88 84 ARG A C 1
ATOM 628 O O . ARG A 1 84 ? -15.916 5.307 8.668 1.00 66.88 84 ARG A O 1
ATOM 635 N N . VAL A 1 85 ? -13.851 6.103 8.282 1.00 62.25 85 VAL A N 1
ATOM 636 C CA . VAL A 1 85 ? -13.702 6.657 9.637 1.00 62.25 85 VAL A CA 1
ATOM 637 C C . VAL A 1 85 ? -12.938 7.979 9.650 1.00 62.25 85 VAL A C 1
ATOM 639 O O . VAL A 1 85 ? -11.851 8.102 9.082 1.00 62.25 85 VAL A O 1
ATOM 642 N N . ASP A 1 86 ? -13.517 8.927 10.383 1.00 63.19 86 ASP A N 1
ATOM 643 C CA . ASP A 1 86 ? -12.893 10.132 10.909 1.00 63.19 86 ASP A CA 1
ATOM 644 C C . ASP A 1 86 ? -12.250 9.812 12.284 1.00 63.19 86 ASP A C 1
ATOM 646 O O . ASP A 1 86 ? -12.936 9.360 13.195 1.00 63.19 86 ASP A O 1
ATOM 650 N N . LYS A 1 87 ? -10.944 10.094 12.451 1.00 65.75 87 LYS A N 1
ATOM 651 C CA . LYS A 1 87 ? -10.150 10.077 13.717 1.00 65.75 87 LYS A CA 1
ATOM 652 C C . LYS A 1 87 ? -9.819 8.706 14.385 1.00 65.75 87 LYS A C 1
ATOM 654 O O . LYS A 1 87 ? -10.432 7.675 14.115 1.00 65.75 87 LYS A O 1
ATOM 659 N N . PRO A 1 88 ? -8.810 8.702 15.288 1.00 83.25 88 PRO A N 1
ATOM 660 C CA . PRO A 1 88 ? -7.410 8.939 14.934 1.00 83.25 88 PRO A CA 1
ATOM 661 C C . PRO A 1 88 ? -6.866 7.815 14.034 1.00 83.25 88 PRO A C 1
ATOM 663 O O . PRO A 1 88 ? -7.271 6.659 14.150 1.00 83.25 88 PRO A O 1
ATOM 666 N N . ILE A 1 89 ? -5.946 8.165 13.135 1.00 90.38 89 ILE A N 1
ATOM 667 C CA . ILE A 1 89 ? -5.233 7.190 12.297 1.00 90.38 89 ILE A CA 1
ATOM 668 C C . ILE A 1 89 ? -4.355 6.326 13.196 1.00 90.38 89 ILE A C 1
ATOM 670 O O . ILE A 1 89 ? -3.681 6.860 14.075 1.00 90.38 89 ILE A O 1
ATOM 674 N N . THR A 1 90 ? -4.361 5.020 12.961 1.00 92.19 90 THR A N 1
ATOM 675 C CA . THR A 1 90 ? -3.634 4.015 13.739 1.00 92.19 90 THR A CA 1
ATOM 676 C C . THR A 1 90 ? -2.711 3.182 12.854 1.00 92.19 90 THR A C 1
ATOM 678 O O . THR A 1 90 ? -2.794 3.206 11.623 1.00 92.19 90 THR A O 1
ATOM 681 N N . ARG A 1 91 ? -1.790 2.438 13.479 1.00 95.19 91 ARG A N 1
ATOM 682 C CA . ARG A 1 91 ? -0.952 1.460 12.772 1.00 95.19 91 ARG A CA 1
ATOM 683 C C . ARG A 1 91 ? -1.834 0.493 11.974 1.00 95.19 91 ARG A C 1
ATOM 685 O O . ARG A 1 91 ? -2.902 0.108 12.429 1.00 95.19 91 ARG A O 1
ATOM 692 N N . HIS A 1 92 ? -1.352 0.108 10.796 1.00 95.56 92 HIS A N 1
ATOM 693 C CA . HIS A 1 92 ? -2.016 -0.720 9.787 1.00 95.56 92 HIS A CA 1
ATOM 694 C C . HIS A 1 92 ? -3.076 -0.044 8.916 1.00 95.56 92 HIS A C 1
ATOM 696 O O . HIS A 1 92 ? -3.391 -0.618 7.875 1.00 95.56 92 HIS A O 1
ATOM 702 N N . ASP A 1 93 ? -3.563 1.151 9.251 1.00 94.88 93 ASP A N 1
ATOM 703 C CA . ASP A 1 93 ? -4.491 1.878 8.380 1.00 94.88 93 ASP A CA 1
ATOM 704 C C . ASP A 1 93 ? -3.876 2.127 6.992 1.00 94.88 93 ASP A C 1
ATOM 706 O O . ASP A 1 93 ? -2.666 2.351 6.858 1.00 94.88 93 ASP A O 1
ATOM 710 N N . LEU A 1 94 ? -4.711 2.120 5.947 1.00 97.00 94 LEU A N 1
ATOM 711 C CA . LEU A 1 94 ? -4.293 2.536 4.607 1.00 97.00 94 LEU A CA 1
ATOM 712 C C . LEU A 1 94 ? -4.714 3.974 4.348 1.00 97.00 94 LEU A C 1
ATOM 714 O O . LEU A 1 94 ? -5.886 4.327 4.463 1.00 97.00 94 LEU A O 1
ATOM 718 N N . LEU A 1 95 ? -3.758 4.789 3.933 1.00 96.56 95 LEU A N 1
ATOM 719 C CA . LEU A 1 95 ? -3.969 6.169 3.533 1.00 96.56 95 LEU A CA 1
ATOM 720 C C . LEU A 1 95 ? -4.099 6.220 2.023 1.00 96.56 95 LEU A C 1
ATOM 722 O O . LEU A 1 95 ? -3.236 5.698 1.323 1.00 96.56 95 LEU A O 1
ATOM 726 N N . VAL A 1 96 ? -5.158 6.851 1.522 1.00 96.56 96 VAL A N 1
ATOM 727 C CA . VAL A 1 96 ? -5.391 6.999 0.086 1.00 96.56 96 VAL A CA 1
ATOM 728 C C . VAL A 1 96 ? -5.409 8.477 -0.264 1.00 96.56 96 VAL A C 1
ATOM 730 O O . VAL A 1 96 ? -6.228 9.236 0.253 1.00 96.56 96 VAL A O 1
ATOM 733 N N . TRP A 1 97 ? -4.527 8.882 -1.173 1.00 96.12 97 TRP A N 1
ATOM 734 C CA . TRP A 1 97 ? -4.474 10.230 -1.732 1.00 96.12 97 TRP A CA 1
ATOM 735 C C . TRP A 1 97 ? -4.992 10.244 -3.166 1.00 96.12 97 TRP A C 1
ATOM 737 O O . TRP A 1 97 ? -4.880 9.257 -3.895 1.00 96.12 97 TRP A O 1
ATOM 747 N N . LYS A 1 98 ? -5.541 11.381 -3.594 1.00 94.25 98 LYS A N 1
ATOM 748 C CA . LYS A 1 98 ? -6.094 11.566 -4.939 1.00 94.25 98 LYS A CA 1
ATOM 749 C C . LYS A 1 98 ? -5.856 12.994 -5.437 1.00 94.25 98 LYS A C 1
ATOM 751 O O . LYS A 1 98 ? -5.890 13.944 -4.657 1.00 94.25 98 LYS A O 1
ATOM 756 N N . SER A 1 99 ? -5.649 13.145 -6.746 1.00 90.19 99 SER A N 1
ATOM 757 C CA . SER A 1 99 ? -5.722 14.450 -7.418 1.00 90.19 99 SER A CA 1
ATOM 758 C C . SER A 1 99 ? -7.180 14.813 -7.702 1.00 90.19 99 SER A C 1
ATOM 760 O O . SER A 1 99 ? -7.954 13.963 -8.144 1.00 90.19 99 SER A O 1
ATOM 762 N N . LYS A 1 100 ? -7.561 16.084 -7.531 1.00 80.12 100 LYS A N 1
ATOM 763 C CA . LYS A 1 100 ? -8.935 16.551 -7.800 1.00 80.12 100 LYS A CA 1
ATOM 764 C C . LYS A 1 100 ? -9.428 16.188 -9.212 1.00 80.12 100 LYS A C 1
ATOM 766 O O . LYS A 1 100 ? -10.604 15.881 -9.368 1.00 80.12 100 LYS A O 1
ATOM 771 N N . SER A 1 101 ? -8.534 16.162 -10.203 1.00 79.31 101 SER A N 1
ATOM 772 C CA . SER A 1 101 ? -8.855 15.970 -11.625 1.00 79.31 101 SER A CA 1
ATOM 773 C C . SER A 1 101 ? -8.512 14.588 -12.199 1.00 79.31 101 SER A C 1
ATOM 775 O O . SER A 1 101 ? -8.614 14.401 -13.406 1.00 79.31 101 SER A O 1
ATOM 777 N N . SER A 1 102 ? -8.091 13.611 -11.385 1.00 82.88 102 SER A N 1
ATOM 778 C CA . SER A 1 102 ? -7.684 12.289 -11.894 1.00 82.88 102 SER A CA 1
ATOM 779 C C . SER A 1 102 ? -8.287 11.145 -11.092 1.00 82.88 102 SER A C 1
ATOM 781 O O . SER A 1 102 ? -8.454 11.231 -9.876 1.00 82.88 102 SER A O 1
ATOM 783 N N . TRP A 1 103 ? -8.595 10.041 -11.772 1.00 78.62 103 TRP A N 1
ATOM 784 C CA . TRP A 1 103 ? -8.946 8.773 -11.129 1.00 78.62 103 TRP A CA 1
ATOM 785 C C . TRP A 1 103 ? -7.735 8.120 -10.448 1.00 78.62 103 TRP A C 1
ATOM 787 O O . TRP A 1 103 ? -7.906 7.282 -9.559 1.00 78.62 103 TRP A O 1
ATOM 797 N N . GLN A 1 104 ? -6.520 8.514 -10.835 1.00 78.62 104 GLN A N 1
ATOM 798 C CA . GLN A 1 104 ? -5.276 8.035 -10.251 1.00 78.62 104 GLN A CA 1
ATOM 799 C C . GLN A 1 104 ? -5.130 8.544 -8.814 1.00 78.62 104 GLN A C 1
ATOM 801 O O . GLN A 1 104 ? -5.620 9.611 -8.428 1.00 78.62 104 GLN A O 1
ATOM 806 N N . GLY A 1 105 ? -4.460 7.747 -7.998 1.00 93.56 105 GLY A N 1
ATOM 807 C CA . GLY A 1 105 ? -4.218 8.054 -6.602 1.00 93.56 105 GLY A CA 1
ATOM 808 C C . GLY A 1 105 ? -2.993 7.317 -6.108 1.00 93.56 105 GLY A C 1
ATOM 809 O O . GLY A 1 105 ? -2.377 6.550 -6.843 1.00 93.56 105 GLY A O 1
ATOM 810 N N . HIS A 1 106 ? -2.676 7.540 -4.845 1.00 97.69 106 HIS A N 1
ATOM 811 C CA . HIS A 1 106 ? -1.593 6.856 -4.160 1.00 97.69 106 HIS A CA 1
ATOM 812 C C . HIS A 1 106 ? -2.131 6.192 -2.906 1.00 97.69 106 HIS A C 1
ATOM 814 O O . HIS A 1 106 ? -3.069 6.712 -2.300 1.00 97.69 106 HIS A O 1
ATOM 820 N N . ILE A 1 107 ? -1.560 5.055 -2.528 1.00 98.31 107 ILE A N 1
ATOM 821 C CA . ILE A 1 107 ? -1.937 4.344 -1.310 1.00 98.31 107 ILE A CA 1
ATOM 822 C C . ILE A 1 107 ? -0.696 3.908 -0.551 1.00 98.31 107 ILE A C 1
ATOM 824 O O . ILE A 1 107 ? 0.258 3.397 -1.134 1.00 98.31 107 ILE A O 1
ATOM 828 N N . GLU A 1 108 ? -0.719 4.106 0.760 1.00 98.62 108 GLU A N 1
ATOM 829 C CA . GLU A 1 108 ? 0.358 3.693 1.655 1.00 98.62 108 GLU A CA 1
ATOM 830 C C . GLU A 1 108 ? -0.220 3.114 2.938 1.00 98.62 108 GLU A C 1
ATOM 832 O O . GLU A 1 108 ? -1.330 3.461 3.340 1.00 98.62 108 GLU A O 1
ATOM 837 N N . ARG A 1 109 ? 0.546 2.247 3.600 1.00 98.50 109 ARG A N 1
ATOM 838 C CA . ARG A 1 109 ? 0.157 1.659 4.881 1.00 98.50 109 ARG A CA 1
ATOM 839 C C . ARG A 1 109 ? 0.879 2.351 6.024 1.00 98.50 109 ARG A C 1
ATOM 841 O O . ARG A 1 109 ? 2.101 2.452 5.987 1.00 98.50 109 ARG A O 1
ATOM 848 N N . VAL A 1 110 ? 0.152 2.751 7.060 1.00 97.75 110 VAL A N 1
ATOM 849 C CA . VAL A 1 110 ? 0.712 3.317 8.295 1.00 97.75 110 VAL A CA 1
ATOM 850 C C . VAL A 1 110 ? 1.415 2.221 9.095 1.00 97.75 110 VAL A C 1
ATOM 852 O O . VAL A 1 110 ? 0.830 1.175 9.366 1.00 97.75 110 VAL A O 1
ATOM 855 N N . ILE A 1 111 ? 2.657 2.478 9.502 1.00 98.00 111 ILE A N 1
ATOM 856 C CA . ILE A 1 111 ? 3.456 1.586 10.362 1.00 98.00 111 ILE A CA 1
ATOM 857 C C . ILE A 1 111 ? 3.761 2.215 11.729 1.00 98.00 111 ILE A C 1
ATOM 859 O O . ILE A 1 111 ? 4.039 1.504 12.688 1.00 98.00 111 ILE A O 1
ATOM 863 N N . GLU A 1 112 ? 3.675 3.543 11.838 1.00 96.88 112 GLU A N 1
ATOM 864 C CA . GLU A 1 112 ? 3.901 4.292 13.077 1.00 96.88 112 GLU A CA 1
ATOM 865 C C . GLU A 1 112 ? 3.098 5.596 13.037 1.00 96.88 112 GLU A C 1
ATOM 867 O O . GLU A 1 112 ? 3.079 6.290 12.017 1.00 96.88 112 GLU A O 1
ATOM 872 N N . THR A 1 113 ? 2.470 5.961 14.152 1.00 94.69 113 THR A N 1
ATOM 873 C CA . THR A 1 113 ? 1.777 7.242 14.327 1.00 94.69 113 THR A CA 1
ATOM 874 C C . THR A 1 113 ? 2.547 8.108 15.309 1.00 94.69 113 THR A C 1
ATOM 876 O O . THR A 1 113 ? 2.918 7.646 16.385 1.00 94.69 113 THR A O 1
ATOM 879 N N . LYS A 1 114 ? 2.766 9.372 14.956 1.00 92.62 114 LYS A N 1
ATOM 880 C CA . LYS A 1 114 ? 3.386 10.386 15.811 1.00 92.62 114 LYS A CA 1
ATOM 881 C C . LYS A 1 114 ? 2.364 11.471 16.157 1.00 92.62 114 LYS A C 1
ATOM 883 O O . LYS A 1 114 ? 1.207 11.431 15.738 1.00 92.62 114 LYS A O 1
ATOM 888 N N . SER A 1 115 ? 2.793 12.468 16.924 1.00 89.00 115 SER A N 1
ATOM 889 C CA . SER A 1 115 ? 1.961 13.623 17.254 1.00 89.00 115 SER A CA 1
ATOM 890 C C . SER A 1 115 ? 1.664 14.498 16.025 1.00 89.00 115 SER A C 1
ATOM 892 O O . SER A 1 115 ? 2.355 14.445 15.005 1.00 89.00 115 SER A O 1
ATOM 894 N N . ARG A 1 116 ? 0.613 15.325 16.131 1.00 87.38 116 ARG A N 1
ATOM 895 C CA . ARG A 1 116 ? 0.269 16.388 15.161 1.00 87.38 116 ARG A CA 1
ATOM 896 C C . ARG A 1 116 ? 0.038 15.901 13.722 1.00 87.38 116 ARG A C 1
ATOM 898 O O . ARG A 1 116 ? 0.351 16.602 12.764 1.00 87.38 116 ARG A O 1
ATOM 905 N N . GLY A 1 117 ? -0.525 14.703 13.565 1.00 89.62 117 GLY A N 1
ATOM 906 C CA . GLY A 1 117 ? -0.868 14.155 12.250 1.00 89.62 117 GLY A CA 1
ATOM 907 C C . GLY A 1 117 ? 0.349 13.781 11.403 1.00 89.62 117 GLY A C 1
ATOM 908 O O . GLY A 1 117 ? 0.274 13.804 10.176 1.00 89.62 117 GLY A O 1
ATOM 909 N N . ILE A 1 118 ? 1.471 13.461 12.047 1.00 95.38 118 ILE A N 1
ATOM 910 C CA . ILE A 1 118 ? 2.655 12.904 11.397 1.00 95.38 118 ILE A CA 1
ATOM 911 C C . ILE A 1 118 ? 2.593 11.383 11.527 1.00 95.38 118 ILE A C 1
ATOM 913 O O . ILE A 1 118 ? 2.359 10.855 12.611 1.00 95.38 118 ILE A O 1
ATOM 917 N N . VAL A 1 119 ? 2.831 10.663 10.437 1.00 97.06 119 VAL A N 1
ATOM 918 C CA . VAL A 1 119 ? 2.891 9.196 10.428 1.00 97.06 119 VAL A CA 1
ATOM 919 C C . VAL A 1 119 ? 4.112 8.720 9.651 1.00 97.06 119 VAL A C 1
ATOM 921 O O . VAL A 1 119 ? 4.594 9.419 8.755 1.00 97.06 119 VAL A O 1
ATOM 924 N N . LYS A 1 120 ? 4.607 7.520 9.963 1.00 98.31 120 LYS A N 1
ATOM 925 C CA . LYS A 1 120 ? 5.460 6.770 9.039 1.00 98.31 120 LYS A CA 1
ATOM 926 C C . LYS A 1 120 ? 4.628 5.728 8.318 1.00 98.31 120 LYS A C 1
ATOM 928 O O . LYS A 1 120 ? 3.800 5.048 8.928 1.00 98.31 120 LYS A O 1
ATOM 933 N N . THR A 1 121 ? 4.893 5.573 7.034 1.00 98.62 121 THR A N 1
ATOM 934 C CA . THR A 1 121 ? 4.247 4.590 6.177 1.00 98.62 121 THR A CA 1
ATOM 935 C C . THR A 1 121 ? 5.273 3.687 5.511 1.00 98.62 121 THR A C 1
ATOM 937 O O . THR A 1 121 ? 6.416 4.090 5.299 1.00 98.62 121 THR A O 1
ATOM 940 N N . ILE A 1 122 ? 4.857 2.472 5.158 1.00 98.75 122 ILE A N 1
ATOM 941 C CA . ILE A 1 122 ? 5.506 1.673 4.118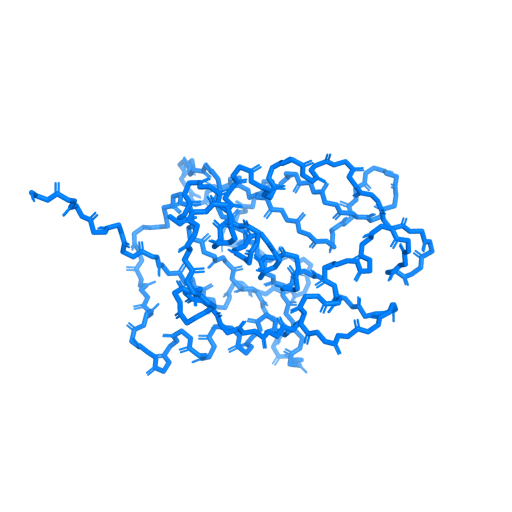 1.00 98.75 122 ILE A CA 1
ATOM 942 C C . ILE A 1 122 ? 4.778 1.939 2.798 1.00 98.75 122 ILE A C 1
ATOM 944 O O . ILE A 1 122 ? 3.547 1.852 2.724 1.00 98.75 122 ILE A O 1
ATOM 948 N N . ALA A 1 123 ? 5.539 2.305 1.769 1.00 98.50 123 ALA A N 1
ATOM 949 C CA . ALA A 1 123 ? 5.013 2.762 0.494 1.00 98.50 123 ALA A CA 1
ATOM 950 C C . ALA A 1 123 ? 5.680 2.038 -0.676 1.00 98.50 123 ALA A C 1
ATOM 952 O O . ALA A 1 123 ? 6.899 1.876 -0.701 1.00 98.50 123 ALA A O 1
ATOM 953 N N . PHE A 1 124 ? 4.864 1.636 -1.648 1.00 98.56 124 PHE A N 1
ATOM 954 C CA . PHE A 1 124 ? 5.289 1.034 -2.909 1.00 98.56 124 PHE A CA 1
ATOM 955 C C . PHE A 1 124 ? 5.198 2.079 -4.024 1.00 98.56 124 PHE A C 1
ATOM 957 O O . PHE A 1 124 ? 4.296 2.916 -3.984 1.00 98.56 124 PHE A O 1
ATOM 964 N N . ASN A 1 125 ? 6.083 1.993 -5.022 1.00 97.62 125 ASN A N 1
ATOM 965 C CA . ASN A 1 125 ? 6.142 2.900 -6.174 1.00 97.62 125 ASN A CA 1
ATOM 966 C C . ASN A 1 125 ? 6.296 4.359 -5.734 1.00 97.62 125 ASN A C 1
ATOM 968 O O . ASN A 1 125 ? 5.464 5.224 -6.002 1.00 97.62 125 ASN A O 1
ATOM 972 N N . VAL A 1 126 ? 7.343 4.602 -4.946 1.00 97.00 126 VAL A N 1
ATOM 973 C CA . VAL A 1 126 ? 7.700 5.931 -4.453 1.00 97.00 126 VAL A CA 1
ATOM 974 C C . VAL A 1 126 ? 9.120 6.281 -4.849 1.00 97.00 126 VAL A C 1
ATOM 976 O O . VAL A 1 126 ? 9.999 5.422 -4.853 1.00 97.00 126 VAL A O 1
ATOM 979 N N . LYS A 1 127 ? 9.368 7.572 -5.075 1.00 95.75 127 LYS A N 1
ATOM 980 C CA . LYS A 1 127 ? 10.717 8.093 -5.290 1.00 95.75 127 LYS A CA 1
ATOM 981 C C . LYS A 1 127 ? 11.609 7.854 -4.076 1.00 95.75 127 LYS A C 1
ATOM 983 O O . LYS A 1 127 ? 11.243 8.188 -2.945 1.00 95.75 127 LYS A O 1
ATOM 988 N N . LEU A 1 128 ? 12.785 7.303 -4.310 1.00 94.19 128 LEU A N 1
ATOM 989 C CA . LEU A 1 128 ? 13.849 7.059 -3.343 1.00 94.19 128 LEU A CA 1
ATOM 990 C C . LEU A 1 128 ? 15.103 7.843 -3.782 1.00 94.19 128 LEU A C 1
ATOM 992 O O . LEU A 1 128 ? 15.039 8.633 -4.721 1.00 94.19 128 LEU A O 1
ATOM 996 N N . SER A 1 129 ? 16.222 7.690 -3.066 1.00 91.25 129 SER A N 1
ATOM 997 C CA . SER A 1 129 ? 17.483 8.379 -3.401 1.00 91.25 129 SER A CA 1
ATOM 998 C C . SER A 1 129 ? 18.008 8.021 -4.792 1.00 91.25 129 SER A C 1
ATOM 1000 O O . SER A 1 129 ? 18.567 8.871 -5.471 1.00 91.25 129 SER A O 1
ATOM 1002 N N . ASP A 1 130 ? 17.787 6.775 -5.200 1.00 87.75 130 ASP A N 1
ATOM 1003 C CA . ASP A 1 130 ? 18.240 6.206 -6.464 1.00 87.75 130 ASP A CA 1
ATOM 1004 C C . ASP A 1 130 ? 17.065 5.480 -7.138 1.00 87.75 130 ASP A C 1
ATOM 1006 O O . ASP A 1 130 ? 16.749 4.330 -6.819 1.00 87.75 130 ASP A O 1
ATOM 1010 N N . GLY A 1 131 ? 16.308 6.220 -7.949 1.00 93.25 131 GLY A N 1
ATOM 1011 C CA . GLY A 1 131 ? 15.118 5.726 -8.647 1.00 93.25 131 GLY A CA 1
ATOM 1012 C C . GLY A 1 131 ? 13.855 5.602 -7.787 1.00 93.25 131 GLY A C 1
ATOM 1013 O O . GLY A 1 131 ? 13.688 6.275 -6.765 1.00 93.25 131 GLY A O 1
ATOM 1014 N N . GLU A 1 132 ? 12.934 4.747 -8.227 1.00 96.81 132 GLU A N 1
ATOM 1015 C CA . GLU A 1 132 ? 11.677 4.451 -7.538 1.00 96.81 132 GLU A CA 1
ATOM 1016 C C . GLU A 1 132 ? 11.657 3.013 -7.004 1.00 96.81 132 GLU A C 1
ATOM 1018 O O . GLU A 1 132 ? 12.410 2.137 -7.436 1.00 96.81 132 GLU A O 1
ATOM 1023 N N . GLY A 1 133 ? 10.833 2.770 -5.989 1.00 97.94 133 GLY A N 1
ATOM 1024 C CA . GLY A 1 133 ? 10.763 1.456 -5.368 1.00 97.94 133 GLY A CA 1
ATOM 1025 C C . GLY A 1 133 ? 9.896 1.422 -4.124 1.00 97.94 133 GLY A C 1
ATOM 1026 O O . GLY A 1 133 ? 8.906 2.152 -4.003 1.00 97.94 133 GLY A O 1
ATOM 1027 N N . VAL A 1 134 ? 10.280 0.558 -3.187 1.00 98.62 134 VAL A N 1
ATOM 1028 C CA . VAL A 1 134 ? 9.586 0.362 -1.913 1.00 98.62 134 VAL A CA 1
ATOM 1029 C C . VAL A 1 134 ? 10.410 0.932 -0.762 1.00 98.62 134 VAL A C 1
ATOM 1031 O O . VAL A 1 134 ? 11.593 0.622 -0.605 1.00 98.62 134 VAL A O 1
ATOM 1034 N N . GLY A 1 135 ? 9.786 1.754 0.081 1.00 98.38 135 GLY A N 1
ATOM 1035 C CA . GLY A 1 135 ? 10.481 2.350 1.218 1.00 98.38 135 GLY A CA 1
ATOM 1036 C C . GLY A 1 135 ? 9.577 2.997 2.255 1.00 98.38 135 GLY A C 1
ATOM 1037 O O 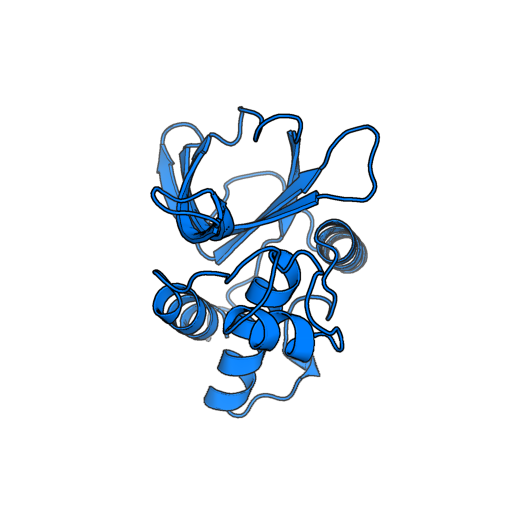. GLY A 1 135 ? 8.368 3.144 2.067 1.00 98.38 135 GLY A O 1
ATOM 1038 N N . ILE A 1 136 ? 10.198 3.396 3.365 1.00 98.50 136 ILE A N 1
ATOM 1039 C CA . ILE A 1 136 ? 9.520 4.096 4.455 1.00 98.50 136 ILE A CA 1
ATOM 1040 C C . ILE A 1 136 ? 9.398 5.583 4.120 1.00 98.50 136 ILE A C 1
ATOM 1042 O O . ILE A 1 136 ? 10.354 6.206 3.649 1.00 98.50 136 ILE A O 1
ATOM 1046 N N . LYS A 1 137 ? 8.228 6.169 4.388 1.00 98.00 137 LYS A N 1
ATOM 1047 C CA . LYS A 1 137 ? 7.963 7.594 4.179 1.00 98.00 137 LYS A CA 1
ATOM 1048 C C . LYS A 1 137 ? 7.377 8.240 5.422 1.00 98.00 137 LYS A C 1
ATOM 1050 O O . LYS A 1 137 ? 6.467 7.705 6.042 1.00 98.00 137 LYS A O 1
ATOM 1055 N N . THR A 1 138 ? 7.874 9.426 5.756 1.00 97.75 138 THR A N 1
ATOM 1056 C CA . THR A 1 138 ? 7.208 10.314 6.714 1.00 97.75 138 THR A CA 1
ATOM 1057 C C . THR A 1 138 ? 6.138 11.098 5.966 1.00 97.75 138 THR A C 1
ATOM 1059 O O . THR A 1 138 ? 6.434 11.743 4.957 1.00 97.75 138 THR A O 1
ATOM 1062 N N . ARG A 1 139 ? 4.895 11.038 6.442 1.00 96.81 139 ARG A N 1
ATOM 1063 C CA . ARG A 1 139 ? 3.745 11.727 5.855 1.00 96.81 139 ARG A CA 1
ATOM 1064 C C . ARG A 1 139 ? 3.116 12.659 6.881 1.00 96.81 139 ARG A C 1
ATOM 1066 O O . ARG A 1 139 ? 2.957 12.296 8.043 1.00 96.81 139 ARG A O 1
ATOM 1073 N N . TYR A 1 140 ? 2.744 13.845 6.420 1.00 95.69 140 TYR A N 1
ATOM 1074 C CA . TYR A 1 140 ? 2.000 14.835 7.188 1.00 95.69 140 TYR A CA 1
ATOM 1075 C C . TYR A 1 140 ? 0.580 14.839 6.637 1.00 95.69 140 TYR A C 1
ATOM 1077 O O . TYR A 1 140 ? 0.373 15.196 5.481 1.00 95.69 140 TYR A O 1
ATOM 1085 N N . LEU A 1 141 ? -0.396 14.410 7.432 1.00 92.75 141 LEU A N 1
ATOM 1086 C CA . LEU A 1 141 ? -1.767 14.172 6.962 1.00 92.75 141 LEU A CA 1
ATOM 1087 C C . LEU A 1 141 ? -2.467 15.445 6.465 1.00 92.75 141 LEU A C 1
ATOM 1089 O O . LEU A 1 141 ? -3.370 15.367 5.638 1.00 92.75 141 LEU A O 1
ATOM 1093 N N . SER A 1 142 ? -2.028 16.609 6.949 1.00 91.88 142 SER A N 1
ATOM 1094 C CA . SER A 1 142 ? -2.506 17.927 6.526 1.00 91.88 142 SER A CA 1
ATOM 1095 C C . SER A 1 142 ? -1.834 18.466 5.259 1.00 91.88 142 SER A C 1
ATOM 1097 O O . SER A 1 142 ? -2.266 19.499 4.755 1.00 91.88 142 SER A O 1
ATOM 1099 N N . HIS A 1 143 ? -0.794 17.804 4.738 1.00 92.44 143 HIS A N 1
ATOM 1100 C CA . HIS A 1 143 ? -0.020 18.291 3.595 1.00 92.44 143 HIS A CA 1
ATOM 1101 C C . HIS A 1 143 ? -0.208 17.400 2.358 1.00 92.44 143 HIS A C 1
ATOM 1103 O O . HIS A 1 143 ? -0.328 16.176 2.476 1.00 92.44 143 HIS A O 1
ATOM 1109 N N . PRO A 1 144 ? -0.209 17.992 1.151 1.00 92.56 144 PRO A N 1
ATOM 1110 C CA . PRO A 1 144 ? -0.297 17.232 -0.086 1.00 92.56 144 PRO A CA 1
ATOM 1111 C C . PRO A 1 144 ? 0.953 16.386 -0.354 1.00 92.56 144 PRO A C 1
ATOM 1113 O O . PRO A 1 144 ? 2.070 16.737 0.027 1.00 92.56 144 PRO A O 1
ATOM 1116 N N . LEU A 1 145 ? 0.773 15.305 -1.116 1.00 92.69 145 LEU A N 1
ATOM 1117 C CA . LEU A 1 145 ? 1.860 14.581 -1.776 1.00 92.69 145 LEU A CA 1
ATOM 1118 C C . LEU A 1 145 ? 1.959 15.075 -3.220 1.00 92.69 145 LEU A C 1
ATOM 1120 O O . LEU A 1 145 ? 1.260 14.587 -4.111 1.00 92.69 145 LEU A O 1
ATOM 1124 N N . GLY A 1 146 ? 2.776 16.105 -3.447 1.00 90.44 146 GLY A N 1
ATOM 1125 C CA . GLY A 1 146 ? 2.797 16.815 -4.726 1.00 90.44 146 GLY A CA 1
ATOM 1126 C C . GLY A 1 146 ? 1.438 17.462 -5.008 1.00 90.44 146 GLY A C 1
ATOM 1127 O O . GLY A 1 146 ? 1.036 18.380 -4.304 1.00 90.44 146 GLY A O 1
ATOM 1128 N N . LYS A 1 147 ? 0.709 16.967 -6.017 1.00 91.12 147 LYS A N 1
ATOM 1129 C CA . LYS A 1 147 ? -0.657 17.426 -6.355 1.00 91.12 147 LYS A CA 1
ATOM 1130 C C . LYS A 1 147 ? -1.772 16.603 -5.688 1.00 91.12 147 LYS A C 1
ATOM 1132 O O . LYS A 1 147 ? -2.950 16.872 -5.922 1.00 91.12 147 LYS A O 1
ATOM 1137 N N . LEU A 1 148 ? -1.431 15.569 -4.914 1.00 94.00 148 LEU A N 1
ATOM 1138 C CA . LEU A 1 148 ? -2.401 14.652 -4.315 1.00 94.00 148 LEU A CA 1
ATOM 1139 C C . LEU A 1 148 ? -2.778 15.100 -2.899 1.00 94.00 148 LEU A C 1
ATOM 1141 O O . LEU A 1 148 ? -1.906 15.285 -2.055 1.00 94.00 148 LEU A O 1
ATOM 1145 N N . MET A 1 149 ? -4.075 15.196 -2.615 1.00 93.94 149 MET A N 1
ATOM 1146 C CA . MET A 1 149 ? -4.597 15.453 -1.268 1.00 93.94 149 MET A CA 1
ATOM 1147 C C . MET A 1 149 ? -5.048 14.149 -0.618 1.00 93.94 149 MET A C 1
ATOM 1149 O O . MET A 1 149 ? -5.487 13.235 -1.324 1.00 93.94 149 MET A O 1
ATOM 1153 N N . LEU A 1 150 ? -4.955 14.062 0.714 1.00 94.12 150 LEU A N 1
ATOM 1154 C CA . LEU A 1 150 ? -5.485 12.915 1.448 1.00 94.12 150 LEU A CA 1
ATOM 1155 C C . LEU A 1 150 ? -6.990 12.835 1.184 1.00 94.12 150 LEU A C 1
ATOM 1157 O O . LEU A 1 150 ? -7.737 13.764 1.482 1.00 94.12 150 LEU A O 1
ATOM 1161 N N . ARG A 1 151 ? -7.415 11.737 0.566 1.00 93.06 151 ARG A N 1
ATOM 1162 C CA . ARG A 1 151 ? -8.804 11.501 0.177 1.00 93.06 151 ARG A CA 1
ATOM 1163 C C . ARG A 1 151 ? -9.561 10.760 1.268 1.00 93.06 151 ARG A C 1
ATOM 1165 O O . ARG A 1 151 ? -10.734 11.038 1.488 1.00 93.06 151 ARG A O 1
ATOM 1172 N N . GLY A 1 152 ? -8.917 9.785 1.899 1.00 92.88 152 GLY A N 1
ATOM 1173 C CA . GLY A 1 152 ? -9.544 8.972 2.928 1.00 92.88 152 GLY A CA 1
ATOM 1174 C C . GLY A 1 152 ? -8.596 7.956 3.541 1.00 92.88 152 GLY A C 1
ATOM 1175 O O . GLY A 1 152 ? -7.468 7.766 3.080 1.00 92.88 152 GLY A O 1
ATOM 1176 N N . VAL A 1 153 ? -9.096 7.311 4.589 1.00 94.06 153 VAL A N 1
ATOM 1177 C CA . VAL A 1 153 ? -8.389 6.308 5.379 1.00 94.06 153 VAL A CA 1
ATOM 1178 C C . VAL A 1 153 ? -9.230 5.040 5.397 1.00 94.06 153 VAL A C 1
ATOM 1180 O O . VAL A 1 153 ? -10.445 5.108 5.578 1.00 94.06 153 VAL A O 1
ATOM 1183 N N . ILE A 1 154 ? -8.586 3.896 5.199 1.00 94.25 154 ILE A N 1
ATOM 1184 C CA . ILE A 1 154 ? -9.194 2.576 5.348 1.00 94.25 154 ILE A CA 1
ATOM 1185 C C . ILE A 1 154 ? -8.680 2.003 6.657 1.00 94.25 154 ILE A C 1
ATOM 1187 O O . ILE A 1 154 ? -7.481 1.738 6.776 1.00 94.25 154 ILE A O 1
ATOM 1191 N N . LYS A 1 155 ? -9.585 1.814 7.615 1.00 91.00 155 LYS A N 1
ATOM 1192 C CA . LYS A 1 155 ? -9.260 1.198 8.902 1.00 91.00 155 LYS A CA 1
ATOM 1193 C C . LYS A 1 155 ? -9.526 -0.299 8.867 1.00 91.00 155 LYS A C 1
ATOM 1195 O O . LYS A 1 155 ? -10.377 -0.790 8.115 1.00 91.00 155 LYS A O 1
ATOM 1200 N N . PHE A 1 156 ? -8.800 -1.025 9.701 1.00 88.31 156 PHE A N 1
ATOM 1201 C CA . PHE A 1 156 ? -9.031 -2.441 9.928 1.00 88.31 156 PHE A CA 1
ATOM 1202 C C . PHE A 1 156 ? -9.375 -2.652 11.393 1.00 88.31 156 PHE A C 1
ATOM 1204 O O . PHE A 1 156 ? -8.629 -2.230 12.270 1.00 88.31 156 PHE A O 1
ATOM 1211 N N . GLU A 1 157 ? -10.503 -3.305 11.642 1.00 72.69 157 GLU A N 1
ATOM 1212 C CA . GLU A 1 157 ? -10.825 -3.804 12.971 1.00 72.69 157 GLU A CA 1
ATOM 1213 C C . GLU A 1 157 ? -9.836 -4.920 13.301 1.00 72.69 157 GLU A C 1
ATOM 1215 O O . GLU A 1 157 ? -9.686 -5.886 12.544 1.00 72.69 157 GLU A O 1
ATOM 1220 N N . VAL A 1 158 ? -9.128 -4.758 14.412 1.00 62.66 158 VAL A N 1
ATOM 1221 C CA . VAL A 1 158 ? -8.539 -5.896 15.104 1.00 62.66 158 VAL A CA 1
ATOM 1222 C C . VAL A 1 158 ? -9.712 -6.496 15.864 1.00 62.66 158 VAL A C 1
ATOM 1224 O O . VAL A 1 158 ? -10.295 -5.820 16.705 1.00 62.66 158 VAL A O 1
ATOM 1227 N N . LYS A 1 159 ? -10.138 -7.707 15.498 1.00 51.75 159 LYS A N 1
ATOM 1228 C CA . LYS A 1 159 ? -10.984 -8.467 16.413 1.00 51.75 159 LYS A CA 1
ATOM 1229 C C . LYS A 1 159 ? -10.089 -8.787 17.600 1.00 51.75 159 LYS A C 1
ATOM 1231 O O . LYS A 1 159 ? -9.060 -9.431 17.405 1.00 51.75 159 LYS A O 1
ATOM 1236 N N . ASP A 1 160 ? -10.428 -8.256 18.765 1.00 40.47 160 ASP A N 1
ATOM 1237 C CA . ASP A 1 160 ? -9.876 -8.777 20.003 1.00 40.47 160 ASP A CA 1
ATOM 1238 C C . ASP A 1 160 ? -10.376 -10.220 20.100 1.00 40.47 160 ASP A C 1
ATOM 1240 O O . ASP A 1 160 ? -11.585 -10.471 20.110 1.00 40.47 160 ASP A O 1
ATOM 1244 N N . ASP A 1 161 ? -9.446 -11.168 20.040 1.00 39.03 161 ASP A N 1
ATOM 1245 C CA . ASP A 1 161 ? -9.739 -12.557 20.356 1.00 39.03 161 ASP A CA 1
ATOM 1246 C C . ASP A 1 161 ? -9.996 -12.599 21.873 1.00 39.03 161 ASP A C 1
ATOM 1248 O O . ASP A 1 161 ? -9.051 -12.591 22.664 1.00 39.03 161 ASP A O 1
ATOM 1252 N N . ASN A 1 162 ? -11.274 -12.530 22.264 1.00 34.31 162 ASN A N 1
ATOM 1253 C CA . ASN A 1 162 ? -11.738 -12.847 23.620 1.00 34.31 162 ASN A CA 1
ATOM 1254 C C . ASN A 1 162 ? -11.681 -14.356 23.862 1.00 34.31 162 ASN A C 1
ATOM 1256 O O . ASN A 1 162 ? -12.156 -15.104 22.973 1.00 34.31 162 ASN A O 1
#

Secondary structure (DSSP, 8-state):
-HHHHHHHHHTTTT-B-BTTTBGGGHHHHHHTT--TTS--HHHHHHHHHHHHHHHTT--GGG-SS-SSS-HHHHHHHHHHTT-B--S---TTPEEEEE-TT-S-EEEEEEEEE-GGGEEEEEEEEEE-SSSEEEEEEEEETTS-BTTBEEEEEE--------

Sequence (162 aa):
MLIESERVALSQIGVREVGNNRGEVVKYLASVGLGEGHPYCAAGVYWGFSKAAVKLNLSKSEIPIRRTAVANAILNDAISRGKRVDKPITRHDLLVWKSKSSWQGHIERVIETKSRGIVKTIAFNVKLSDGEGVGIKTRYLSHPLGKLMLRGVIKFEVKDDN